Protein AF-A0A7V5Q0U4-F1 (afdb_monomer)

Secondary structure (DSSP, 8-state):
--HHHHHHHHHHHHHHHHHHHHHHHHHHHHHHHHHHHHHHHHHHHHHHHHHHHHHHH-TT-HHHHHHHHHHHHHS--TTSSS-TTSHHHHHHHHHHHHHHHHHHHHHHHHHHHHHGGGG---------------------

Foldseek 3Di:
DDPVVVVVVVVVVVVVVVVVVVVVVVVVLVVQLVVVLVVLLVVLVVLLVVLVVCCVVDLPVLVVLVVSLVVLVVVDDPPPSDHHPDPSSVVSVVSSVVSNVSSVVSNVVSVVVVVVVVPDDDDPPPDDDDDDDDDDDDDD

Mean predicted aligned error: 14.07 Å

Structure (mmCIF, N/CA/C/O backbone):
data_AF-A0A7V5Q0U4-F1
#
_entry.id   AF-A0A7V5Q0U4-F1
#
loop_
_atom_site.group_PDB
_atom_site.id
_atom_site.type_symbol
_atom_site.label_atom_id
_atom_site.label_alt_id
_atom_site.label_comp_id
_atom_site.label_asym_id
_atom_site.label_entity_id
_atom_site.label_seq_id
_atom_site.pdbx_PDB_ins_code
_atom_site.Cartn_x
_atom_site.Cartn_y
_atom_site.Cartn_z
_atom_site.occupancy
_atom_site.B_iso_or_equiv
_atom_site.auth_seq_id
_atom_site.auth_comp_id
_atom_site.auth_asym_id
_atom_site.auth_atom_id
_atom_site.pdbx_PDB_model_num
ATOM 1 N N . MET A 1 1 ? -28.228 -13.662 49.436 1.00 61.38 1 MET A N 1
ATOM 2 C CA . MET A 1 1 ? -27.400 -12.868 48.498 1.00 61.38 1 MET A CA 1
ATOM 3 C C . MET A 1 1 ? -28.319 -11.891 47.770 1.00 61.38 1 MET A C 1
ATOM 5 O O . MET A 1 1 ? -29.312 -12.331 47.204 1.00 61.38 1 MET A O 1
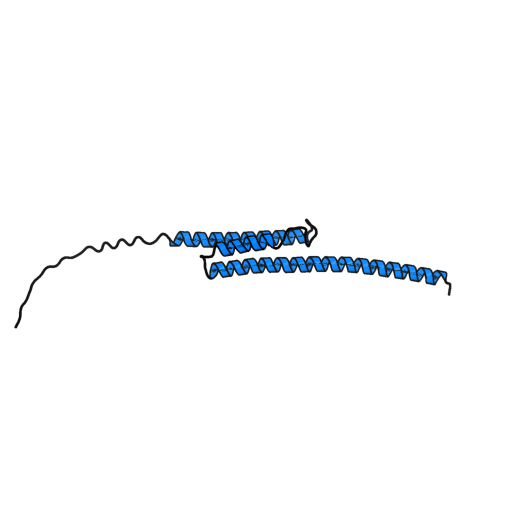ATOM 9 N N . ASN A 1 2 ? -28.111 -10.574 47.892 1.00 82.06 2 ASN A N 1
ATOM 10 C CA . ASN A 1 2 ? -29.136 -9.594 47.496 1.00 82.06 2 ASN A CA 1
ATOM 11 C C . ASN A 1 2 ? -29.224 -9.454 45.969 1.00 82.06 2 ASN A C 1
ATOM 13 O O . ASN A 1 2 ? -28.240 -9.111 45.317 1.00 82.06 2 ASN A O 1
ATOM 17 N N . ARG A 1 3 ? -30.431 -9.625 45.409 1.00 89.19 3 ARG A N 1
ATOM 18 C CA . ARG A 1 3 ? -30.762 -9.471 43.973 1.00 89.19 3 ARG A CA 1
ATOM 19 C C . ARG A 1 3 ? -30.207 -8.184 43.341 1.00 89.19 3 ARG A C 1
ATOM 21 O O . ARG A 1 3 ? -29.855 -8.179 42.169 1.00 89.19 3 ARG A O 1
ATOM 28 N N . LYS A 1 4 ? -30.077 -7.114 44.130 1.00 88.56 4 LYS A N 1
ATOM 29 C CA . LYS A 1 4 ? -29.493 -5.829 43.713 1.00 88.56 4 LYS A CA 1
ATOM 30 C C . LYS A 1 4 ? -28.022 -5.951 43.289 1.00 88.56 4 LYS A C 1
ATOM 32 O O . LYS A 1 4 ? -27.641 -5.352 42.291 1.00 88.56 4 LYS A O 1
ATOM 37 N N . TYR A 1 5 ? -27.222 -6.761 43.987 1.00 92.12 5 TYR A N 1
ATOM 38 C CA . TYR A 1 5 ? -25.820 -6.974 43.619 1.00 92.12 5 TYR A CA 1
ATOM 39 C C . TYR A 1 5 ? -25.700 -7.782 42.327 1.00 92.12 5 TYR A C 1
ATOM 41 O O . TYR A 1 5 ? -24.886 -7.443 41.481 1.00 92.12 5 TYR A O 1
ATOM 49 N N . HIS A 1 6 ? -26.561 -8.783 42.116 1.00 90.75 6 HIS A N 1
ATOM 50 C CA . HIS A 1 6 ? -26.581 -9.551 40.865 1.00 90.75 6 HIS A CA 1
ATOM 51 C C . HIS A 1 6 ? -26.870 -8.676 39.643 1.00 90.75 6 HIS A C 1
ATOM 53 O O . HIS A 1 6 ? -26.177 -8.785 38.636 1.00 90.75 6 HIS A O 1
ATOM 59 N N . VAL A 1 7 ? -27.848 -7.771 39.745 1.00 93.75 7 VAL A N 1
ATOM 60 C CA . VAL A 1 7 ? -28.143 -6.816 38.666 1.00 93.75 7 VAL A CA 1
ATOM 61 C C . VAL A 1 7 ? -26.950 -5.888 38.423 1.00 93.75 7 VAL A C 1
ATOM 63 O O . VAL A 1 7 ? -26.561 -5.694 37.276 1.00 93.75 7 VAL A O 1
ATOM 66 N N . ALA A 1 8 ? -26.322 -5.371 39.484 1.00 94.38 8 ALA A N 1
ATOM 67 C CA . ALA A 1 8 ? -25.137 -4.525 39.354 1.00 94.38 8 ALA A CA 1
ATOM 68 C C . ALA A 1 8 ? -23.967 -5.253 38.662 1.00 94.38 8 ALA A C 1
ATOM 70 O O . ALA A 1 8 ? -23.349 -4.689 37.761 1.00 94.38 8 ALA A O 1
ATOM 71 N N . TYR A 1 9 ? -23.703 -6.518 39.013 1.00 96.00 9 TYR A N 1
ATOM 72 C CA . TYR A 1 9 ? -22.662 -7.318 38.362 1.00 96.00 9 TYR A CA 1
ATOM 73 C C . TYR A 1 9 ? -22.934 -7.533 36.872 1.00 96.00 9 TYR A C 1
ATOM 75 O O . TYR A 1 9 ? -22.023 -7.371 36.067 1.00 96.00 9 TYR A O 1
ATOM 83 N N . LEU A 1 10 ? -24.175 -7.843 36.486 1.00 96.56 10 LEU A N 1
ATOM 84 C CA . LEU A 1 10 ? -24.526 -8.036 35.075 1.00 96.56 10 LEU A CA 1
ATOM 85 C C . LEU A 1 10 ? -24.330 -6.759 34.250 1.00 96.56 10 LEU A C 1
ATOM 87 O O . LEU A 1 10 ? -23.833 -6.830 33.129 1.00 96.56 10 LEU A O 1
ATOM 91 N N . VAL A 1 11 ? -24.660 -5.593 34.813 1.00 96.75 11 VAL A N 1
ATOM 92 C CA . VAL A 1 11 ? -24.425 -4.301 34.150 1.00 96.75 11 VAL A CA 1
ATOM 93 C C . VAL A 1 11 ? -22.930 -4.046 33.958 1.00 96.75 11 VAL A C 1
ATOM 95 O O . VAL A 1 11 ? -22.511 -3.686 32.861 1.00 96.75 11 VAL A O 1
ATOM 98 N N . ILE A 1 12 ? -22.115 -4.274 34.992 1.00 97.31 12 ILE A N 1
ATOM 99 C CA . ILE A 1 12 ? -20.657 -4.090 34.917 1.00 97.31 12 ILE A CA 1
ATOM 100 C C . ILE A 1 12 ? -20.039 -5.031 33.878 1.00 97.31 12 ILE A C 1
ATOM 102 O O . ILE A 1 12 ? -19.231 -4.593 33.061 1.00 97.31 12 ILE A O 1
ATOM 106 N N . ILE A 1 13 ? -20.446 -6.304 33.873 1.00 97.50 13 ILE A N 1
ATOM 107 C CA . ILE A 1 13 ? -19.992 -7.288 32.883 1.00 97.50 13 ILE A CA 1
ATOM 108 C C . ILE A 1 13 ? -20.390 -6.842 31.473 1.00 97.50 13 ILE A C 1
ATOM 110 O O . ILE A 1 13 ? -19.549 -6.845 30.580 1.00 97.50 13 ILE A O 1
ATOM 114 N N . GLY A 1 14 ? -21.632 -6.392 31.276 1.00 97.94 14 GLY A N 1
ATOM 115 C CA . GLY A 1 14 ? -22.094 -5.880 29.986 1.00 97.94 14 GLY A CA 1
ATOM 116 C C . GLY A 1 14 ? -21.268 -4.691 29.487 1.00 97.94 14 GLY A C 1
ATOM 117 O O . GLY A 1 14 ? -20.858 -4.672 28.326 1.00 97.94 14 GLY A O 1
ATOM 118 N N . LEU A 1 15 ? -20.957 -3.734 30.368 1.00 97.44 15 LEU A N 1
ATOM 119 C CA . LEU A 1 15 ? -20.109 -2.583 30.040 1.00 97.44 15 LEU A CA 1
ATOM 120 C C . LEU A 1 15 ? -18.679 -3.004 29.681 1.00 97.44 15 LEU A C 1
ATOM 122 O O . LEU A 1 15 ? -18.134 -2.522 28.687 1.00 97.44 15 LEU A O 1
ATOM 126 N N . LEU A 1 16 ? -18.088 -3.927 30.444 1.00 97.38 16 LEU A N 1
ATOM 127 C CA . LEU A 1 16 ? -16.760 -4.480 30.160 1.00 97.38 16 LEU A CA 1
ATOM 128 C C . LEU A 1 16 ? -16.723 -5.197 28.807 1.00 97.38 16 LEU A C 1
ATOM 130 O O . LEU A 1 16 ? -15.826 -4.943 28.005 1.00 97.38 16 LEU A O 1
ATOM 134 N N . CYS A 1 17 ? -17.715 -6.041 28.518 1.00 97.44 17 CYS A N 1
ATOM 135 C CA . CYS A 1 17 ? -17.830 -6.720 27.229 1.00 97.44 17 CYS A CA 1
ATOM 136 C C . CYS A 1 17 ? -17.981 -5.722 26.073 1.00 97.44 17 CYS A C 1
ATOM 138 O O . CYS A 1 17 ? -17.309 -5.868 25.053 1.00 97.44 17 CYS A O 1
ATOM 140 N N . GLY A 1 18 ? -18.809 -4.686 26.238 1.00 96.88 18 GLY A N 1
ATOM 141 C CA . GLY A 1 18 ? -18.976 -3.633 25.235 1.00 96.88 18 GLY A CA 1
ATOM 142 C C . GLY A 1 18 ? -17.679 -2.864 24.964 1.00 96.88 18 GLY A C 1
ATOM 143 O O . GLY A 1 18 ? -17.311 -2.657 23.808 1.00 96.88 18 GLY A O 1
ATOM 144 N N . MET A 1 19 ? -16.944 -2.498 26.018 1.00 96.75 19 MET A N 1
ATOM 145 C CA . MET A 1 19 ? -15.653 -1.815 25.899 1.00 96.75 19 MET A CA 1
ATOM 146 C C . MET A 1 19 ? -14.602 -2.686 25.194 1.00 96.75 19 MET A C 1
ATOM 148 O O . MET A 1 19 ? -13.893 -2.197 24.313 1.00 96.75 19 MET A O 1
ATOM 152 N N . LEU A 1 20 ? -14.531 -3.978 25.531 1.00 95.19 20 LEU A N 1
ATOM 153 C CA . LEU A 1 20 ? -13.629 -4.931 24.877 1.00 95.19 20 LEU A CA 1
ATOM 154 C C . LEU A 1 20 ? -13.968 -5.111 23.394 1.00 95.19 20 LEU A C 1
ATOM 156 O O . LEU A 1 20 ? -13.068 -5.059 22.556 1.00 95.19 20 LEU A O 1
ATOM 160 N N . ALA A 1 21 ? -15.252 -5.260 23.057 1.00 93.94 21 ALA A N 1
ATOM 161 C CA . ALA A 1 21 ? -15.704 -5.375 21.672 1.00 93.94 21 ALA A CA 1
ATOM 162 C C . ALA A 1 21 ? -15.349 -4.124 20.852 1.00 93.94 21 ALA A C 1
ATOM 164 O O . ALA A 1 21 ? -14.856 -4.233 19.729 1.00 93.94 21 ALA A O 1
ATOM 165 N N . TRP A 1 22 ? -15.522 -2.933 21.431 1.00 94.25 22 TRP A N 1
ATOM 166 C CA . TRP A 1 22 ? -15.122 -1.673 20.803 1.00 94.25 22 TRP A CA 1
ATOM 167 C C . TRP A 1 22 ? -13.611 -1.605 20.543 1.00 94.25 22 TRP A C 1
ATOM 169 O O . TRP A 1 22 ? -13.174 -1.223 19.453 1.00 94.25 22 TRP A O 1
ATOM 179 N N . GLN A 1 23 ? -12.802 -2.000 21.528 1.00 92.94 23 GLN A N 1
ATOM 180 C CA . GLN A 1 23 ? -11.346 -2.010 21.404 1.00 92.94 23 GLN A CA 1
ATOM 181 C C . GLN A 1 23 ? -10.876 -2.985 20.317 1.00 92.94 23 GLN A C 1
ATOM 183 O O . GLN A 1 23 ? -10.033 -2.624 19.493 1.00 92.94 23 GLN A O 1
ATOM 188 N N . TRP A 1 24 ? -11.464 -4.181 20.268 1.00 92.31 24 TRP A N 1
ATOM 189 C CA . TRP A 1 24 ? -11.199 -5.174 19.227 1.00 92.31 24 TRP A CA 1
ATOM 190 C C . TRP A 1 24 ? -11.599 -4.681 17.838 1.00 92.31 24 TRP A C 1
ATOM 192 O O . TRP A 1 24 ? -10.804 -4.785 16.907 1.00 92.31 24 TRP A O 1
ATOM 202 N N . GLY A 1 25 ? -12.785 -4.083 17.699 1.00 87.44 25 GLY A N 1
ATOM 203 C CA . GLY A 1 25 ? -13.252 -3.534 16.425 1.00 87.44 25 GLY A CA 1
ATOM 204 C C . GLY A 1 25 ? -12.305 -2.468 15.871 1.00 87.44 25 GLY A C 1
ATOM 205 O O . GLY A 1 25 ? -11.944 -2.505 14.695 1.00 87.44 25 GLY A O 1
ATOM 206 N N . ARG A 1 26 ? -11.815 -1.560 16.726 1.00 85.88 26 ARG A N 1
ATOM 207 C CA . ARG A 1 26 ? -10.802 -0.573 16.317 1.00 85.88 26 ARG A CA 1
ATOM 208 C C . ARG A 1 26 ? -9.487 -1.219 15.886 1.00 85.88 26 ARG A C 1
ATOM 210 O O . ARG A 1 26 ? -8.887 -0.749 14.922 1.00 85.88 26 ARG A O 1
ATOM 217 N N . GLY A 1 27 ? -9.049 -2.262 16.589 1.00 80.38 27 GLY A N 1
ATOM 218 C CA . GLY A 1 27 ? -7.855 -3.024 16.227 1.00 80.38 27 GLY A CA 1
ATOM 219 C C . GLY A 1 27 ? -7.995 -3.682 14.857 1.00 80.38 27 GLY A C 1
ATOM 220 O O . GLY A 1 27 ? -7.152 -3.471 13.992 1.00 80.38 27 GLY A O 1
ATOM 221 N N . ALA A 1 28 ? -9.105 -4.386 14.625 1.00 80.44 28 ALA A N 1
ATOM 222 C CA . ALA A 1 28 ? -9.376 -5.081 13.370 1.00 80.44 28 ALA A CA 1
ATOM 223 C C . ALA A 1 28 ? -9.404 -4.131 12.160 1.00 80.44 28 ALA A C 1
ATOM 225 O O . ALA A 1 28 ? -8.793 -4.423 11.134 1.00 80.44 28 ALA A O 1
ATOM 226 N N . VAL A 1 29 ? -10.049 -2.965 12.287 1.00 79.69 29 VAL A N 1
ATOM 227 C CA . VAL A 1 29 ? -10.070 -1.948 11.219 1.00 79.69 29 VAL A CA 1
ATOM 228 C C . VAL A 1 29 ? -8.663 -1.429 10.916 1.00 79.69 29 VAL A C 1
ATOM 230 O O . VAL A 1 29 ? -8.312 -1.236 9.753 1.00 79.69 29 VAL A O 1
ATOM 233 N N . LEU A 1 30 ? -7.835 -1.218 11.943 1.00 80.69 30 LEU A N 1
ATOM 234 C CA . LEU A 1 30 ? -6.461 -0.762 11.747 1.00 80.69 30 LEU A CA 1
ATOM 235 C C . LEU A 1 30 ? -5.601 -1.834 11.065 1.00 80.69 30 LEU A C 1
ATOM 237 O O . LEU A 1 30 ? -4.862 -1.507 10.139 1.00 80.69 30 LEU A O 1
ATOM 241 N N . SER A 1 31 ? -5.730 -3.095 11.481 1.00 79.88 31 SER A N 1
ATOM 242 C CA . SER A 1 31 ? -5.050 -4.230 10.850 1.00 79.88 31 SER A CA 1
ATOM 243 C C . SER A 1 31 ? -5.446 -4.387 9.385 1.00 79.88 31 SER A C 1
ATOM 245 O O . SER A 1 31 ? -4.582 -4.621 8.549 1.00 79.88 31 SER A O 1
ATOM 247 N N . LEU A 1 32 ? -6.726 -4.196 9.056 1.00 78.50 32 LEU A N 1
ATOM 248 C CA . LEU A 1 32 ? -7.204 -4.251 7.677 1.00 78.50 32 LEU A CA 1
ATOM 249 C C . LEU A 1 32 ? -6.602 -3.126 6.822 1.00 78.50 32 LEU A C 1
ATOM 251 O O . LEU A 1 32 ? -6.133 -3.374 5.716 1.00 78.50 32 LEU A O 1
ATOM 255 N N . HIS A 1 33 ? -6.575 -1.893 7.338 1.00 80.44 33 HIS A N 1
ATOM 256 C CA . HIS A 1 33 ? -5.936 -0.781 6.634 1.00 80.44 33 HIS A CA 1
ATOM 257 C C . HIS A 1 33 ? -4.438 -1.015 6.420 1.00 80.44 33 HIS A C 1
ATOM 259 O O . HIS A 1 33 ? -3.934 -0.665 5.355 1.00 80.44 33 HIS A O 1
ATOM 265 N N . LEU A 1 34 ? -3.749 -1.598 7.408 1.00 82.44 34 LEU A N 1
ATOM 266 C CA . LEU A 1 34 ? -2.330 -1.928 7.311 1.00 82.44 34 LEU A CA 1
ATOM 267 C C . LEU A 1 34 ? -2.080 -3.003 6.250 1.00 82.44 34 LEU A C 1
ATOM 269 O O . LEU A 1 34 ? -1.270 -2.774 5.364 1.00 82.44 34 LEU A O 1
ATOM 273 N N . ALA A 1 35 ? -2.846 -4.097 6.269 1.00 82.38 35 ALA A N 1
ATOM 274 C CA . ALA A 1 35 ? -2.758 -5.145 5.252 1.00 82.38 35 ALA A CA 1
ATOM 275 C C . ALA A 1 35 ? -2.998 -4.589 3.839 1.00 82.38 35 ALA A C 1
ATOM 277 O O . ALA A 1 35 ? -2.261 -4.902 2.914 1.00 82.38 35 ALA A O 1
ATOM 278 N N . PHE A 1 36 ? -3.976 -3.689 3.676 1.00 80.56 36 PHE A N 1
ATOM 279 C CA . PHE A 1 36 ? -4.181 -3.019 2.392 1.00 80.56 36 PHE A CA 1
ATOM 280 C C . PHE A 1 36 ? -3.032 -2.095 1.993 1.00 80.56 36 PHE A C 1
ATOM 282 O O . PHE A 1 36 ? -2.787 -1.948 0.800 1.00 80.56 36 PHE A O 1
ATOM 289 N N . ALA A 1 37 ? -2.377 -1.429 2.946 1.00 81.00 37 ALA A N 1
ATOM 290 C CA . ALA A 1 37 ? -1.218 -0.597 2.643 1.00 81.00 37 ALA A CA 1
ATOM 291 C C . ALA A 1 37 ? -0.044 -1.454 2.166 1.00 81.00 37 ALA A C 1
ATOM 293 O O . ALA A 1 37 ? 0.558 -1.113 1.153 1.00 81.00 37 ALA A O 1
ATOM 294 N N . ASP A 1 38 ? 0.224 -2.563 2.858 1.00 83.31 38 ASP A N 1
ATOM 295 C CA . ASP A 1 38 ? 1.309 -3.487 2.525 1.00 83.31 38 ASP A CA 1
ATOM 296 C C . ASP A 1 38 ? 1.094 -4.101 1.132 1.00 83.31 38 ASP A C 1
ATOM 298 O O . ASP A 1 38 ? 1.960 -3.958 0.268 1.00 83.31 38 ASP A O 1
ATOM 302 N N . ASP A 1 39 ? -0.101 -4.642 0.857 1.00 83.25 39 ASP A N 1
ATOM 303 C CA . ASP A 1 39 ? -0.468 -5.174 -0.468 1.00 83.25 39 ASP A CA 1
ATOM 304 C C . ASP A 1 39 ? -0.269 -4.137 -1.589 1.00 83.25 39 ASP A C 1
ATOM 306 O O . ASP A 1 39 ? 0.159 -4.464 -2.697 1.00 83.25 39 ASP A O 1
ATOM 310 N N . GLN A 1 40 ? -0.589 -2.867 -1.321 1.00 79.38 40 GLN A N 1
ATOM 311 C CA . GLN A 1 40 ? -0.435 -1.790 -2.303 1.00 79.38 40 GLN A CA 1
ATOM 312 C C . GLN A 1 40 ? 1.030 -1.436 -2.537 1.00 79.38 40 GLN A C 1
ATOM 314 O O . GLN A 1 40 ? 1.436 -1.220 -3.679 1.00 79.38 40 GLN A O 1
ATOM 319 N N . THR A 1 41 ? 1.833 -1.368 -1.475 1.00 82.06 41 THR A N 1
ATOM 320 C CA . THR A 1 41 ? 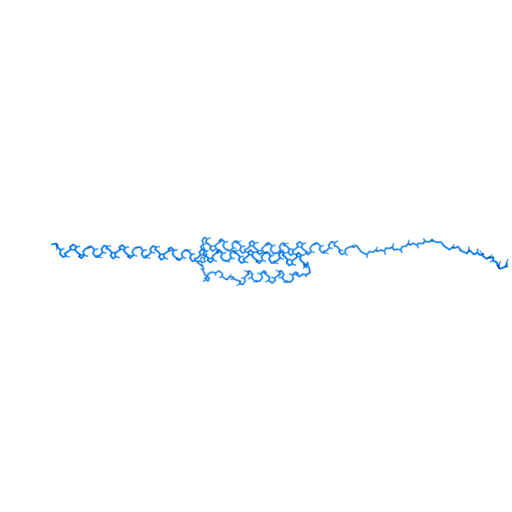3.266 -1.106 -1.616 1.00 82.06 41 THR A CA 1
ATOM 321 C C . THR A 1 41 ? 3.988 -2.243 -2.329 1.00 82.06 41 THR A C 1
ATOM 323 O O . THR A 1 41 ? 4.879 -1.966 -3.133 1.00 82.06 41 THR A O 1
ATOM 326 N N . ASP A 1 42 ? 3.553 -3.486 -2.118 1.00 87.25 42 ASP A N 1
ATOM 327 C CA . ASP A 1 42 ? 4.061 -4.654 -2.833 1.00 87.25 42 ASP A CA 1
ATOM 328 C C . ASP A 1 42 ? 3.750 -4.578 -4.327 1.00 87.25 42 ASP A C 1
ATOM 330 O O . ASP A 1 42 ? 4.625 -4.840 -5.151 1.00 87.25 42 ASP A O 1
ATOM 334 N N . GLU A 1 43 ? 2.536 -4.172 -4.704 1.00 84.19 43 GLU A N 1
ATOM 335 C CA . GLU A 1 43 ? 2.184 -4.034 -6.119 1.00 84.19 43 GLU A CA 1
ATOM 336 C C . GLU A 1 43 ? 2.999 -2.929 -6.806 1.00 84.19 43 GLU A C 1
ATOM 338 O O . GLU A 1 43 ? 3.477 -3.108 -7.927 1.00 84.19 43 GLU A O 1
ATOM 343 N N . PHE A 1 44 ? 3.249 -1.808 -6.121 1.00 84.50 44 PHE A N 1
A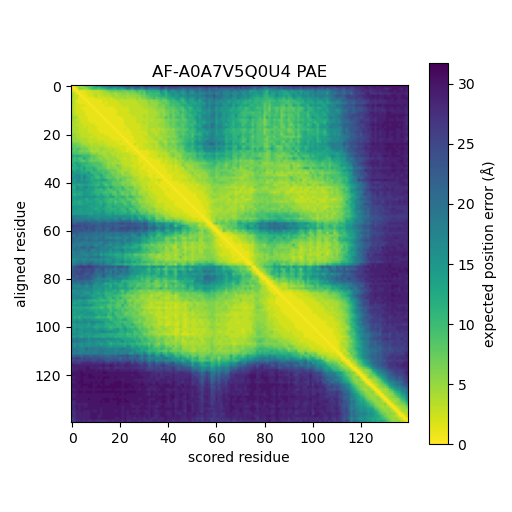TOM 344 C CA . PHE 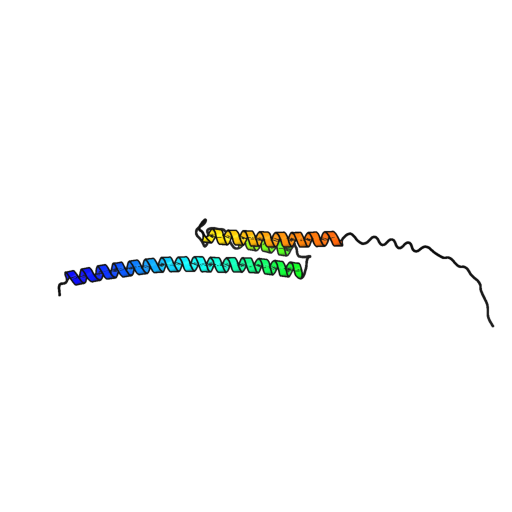A 1 44 ? 4.126 -0.761 -6.651 1.00 84.50 44 PHE A CA 1
ATOM 345 C C . PHE A 1 44 ? 5.569 -1.243 -6.828 1.00 84.50 44 PHE A C 1
ATOM 347 O O . PHE A 1 44 ? 6.199 -0.903 -7.830 1.00 84.50 44 PHE A O 1
ATOM 354 N N . ALA A 1 45 ? 6.088 -2.045 -5.895 1.00 85.94 45 ALA A N 1
ATOM 355 C CA . ALA A 1 45 ? 7.411 -2.649 -6.027 1.00 85.94 45 ALA A CA 1
ATOM 356 C C . ALA A 1 45 ? 7.470 -3.613 -7.222 1.00 85.94 45 ALA A C 1
ATOM 358 O O . ALA A 1 45 ? 8.385 -3.521 -8.037 1.00 85.94 45 ALA A O 1
ATOM 359 N N . ARG A 1 46 ? 6.447 -4.460 -7.400 1.00 87.25 46 ARG A N 1
ATOM 360 C CA . ARG A 1 46 ? 6.343 -5.363 -8.560 1.00 87.25 46 ARG A CA 1
ATOM 361 C C . ARG A 1 46 ? 6.278 -4.608 -9.881 1.00 87.25 46 ARG A C 1
ATOM 363 O O . ARG A 1 46 ? 6.917 -5.032 -10.838 1.00 87.25 46 ARG A O 1
ATOM 370 N N . ALA A 1 47 ? 5.541 -3.500 -9.944 1.00 82.69 47 ALA A N 1
ATOM 371 C CA . ALA A 1 47 ? 5.466 -2.673 -11.146 1.00 82.69 47 ALA A CA 1
ATOM 372 C C . ALA A 1 47 ? 6.836 -2.074 -11.508 1.00 82.69 47 ALA A C 1
ATOM 374 O O . ALA A 1 47 ? 7.218 -2.060 -12.679 1.00 82.69 47 ALA A O 1
ATOM 375 N N . VAL A 1 48 ? 7.604 -1.628 -10.506 1.00 85.69 48 VAL A N 1
ATOM 376 C CA . VAL A 1 48 ? 8.985 -1.162 -10.704 1.00 85.69 48 VAL A CA 1
ATOM 377 C C . VAL A 1 48 ? 9.877 -2.303 -11.198 1.00 85.69 48 VAL A C 1
ATOM 379 O O . VAL A 1 48 ? 10.540 -2.134 -12.218 1.00 85.69 48 VAL A O 1
ATOM 382 N N . ASP A 1 49 ? 9.856 -3.469 -10.550 1.00 86.75 49 ASP A N 1
ATOM 383 C CA . ASP A 1 49 ? 10.661 -4.632 -10.955 1.00 86.75 49 ASP A CA 1
ATOM 384 C C . ASP A 1 49 ? 10.311 -5.119 -12.369 1.00 86.75 49 ASP A C 1
ATOM 386 O O . ASP A 1 49 ? 11.196 -5.440 -13.169 1.00 86.75 49 ASP A O 1
ATOM 390 N N . ALA A 1 50 ? 9.021 -5.136 -12.713 1.00 84.38 50 ALA A N 1
ATOM 391 C CA . ALA A 1 50 ? 8.551 -5.484 -14.046 1.00 84.38 50 ALA A CA 1
ATOM 392 C C . ALA A 1 50 ? 9.062 -4.486 -15.092 1.00 84.38 50 ALA A C 1
ATOM 394 O O . ALA A 1 50 ? 9.558 -4.906 -16.140 1.00 84.38 50 ALA A O 1
ATOM 395 N N . ALA A 1 51 ? 9.011 -3.183 -14.798 1.00 80.62 51 ALA A N 1
ATOM 396 C CA . ALA A 1 51 ? 9.558 -2.151 -15.671 1.00 80.62 51 ALA A CA 1
ATOM 397 C C . ALA A 1 51 ? 11.082 -2.294 -15.843 1.00 80.62 51 ALA A C 1
ATOM 399 O O . ALA A 1 51 ? 11.562 -2.268 -16.978 1.00 80.62 51 ALA A O 1
ATOM 400 N N . VAL A 1 52 ? 11.833 -2.520 -14.755 1.00 83.00 52 VAL A N 1
ATOM 401 C CA . VAL A 1 52 ? 13.291 -2.765 -14.784 1.00 83.00 52 VAL A CA 1
ATOM 402 C C . VAL A 1 52 ? 13.615 -3.933 -15.708 1.00 83.00 52 VAL A C 1
ATOM 404 O O . VAL A 1 52 ? 14.451 -3.810 -16.608 1.00 83.00 52 VAL A O 1
ATOM 407 N N . LYS A 1 53 ? 12.943 -5.070 -15.505 1.00 83.00 53 LYS A N 1
ATOM 408 C CA . LYS A 1 53 ? 13.175 -6.287 -16.285 1.00 83.00 53 LYS A CA 1
ATOM 409 C C . LYS A 1 53 ? 12.880 -6.060 -17.764 1.00 83.00 53 LYS A C 1
ATOM 411 O O . LYS A 1 53 ? 13.681 -6.421 -18.619 1.00 83.00 53 LYS A O 1
ATOM 416 N N . LEU A 1 54 ? 11.772 -5.391 -18.063 1.00 81.62 54 LEU A N 1
ATOM 417 C CA . LEU A 1 54 ? 11.334 -5.143 -19.429 1.00 81.62 54 LEU A CA 1
ATOM 418 C C . LEU A 1 54 ? 12.277 -4.193 -20.189 1.00 81.62 54 LEU A C 1
ATOM 420 O O . LEU A 1 54 ? 12.586 -4.435 -21.356 1.00 81.62 54 LEU A O 1
ATOM 424 N N . LEU A 1 55 ? 12.787 -3.158 -19.518 1.00 76.19 55 LEU A N 1
ATOM 425 C CA . LEU A 1 55 ? 13.798 -2.247 -20.065 1.00 76.19 55 LEU A CA 1
ATOM 426 C C . LEU A 1 55 ? 15.166 -2.923 -20.245 1.00 76.19 55 LEU A C 1
ATOM 428 O O . LEU A 1 55 ? 15.876 -2.598 -21.196 1.00 76.19 55 LEU A O 1
ATOM 432 N N . SER A 1 56 ? 15.512 -3.869 -19.369 1.00 77.19 56 SER A N 1
ATOM 433 C CA . SER A 1 56 ? 16.752 -4.651 -19.453 1.00 77.19 56 SER A CA 1
ATOM 434 C C . SER A 1 56 ? 16.721 -5.652 -20.614 1.00 77.19 56 SER A C 1
ATOM 436 O O . SER A 1 56 ? 17.678 -5.728 -21.383 1.00 77.19 56 SER A O 1
ATOM 438 N N . ASP A 1 57 ? 15.608 -6.373 -20.776 1.00 78.88 57 ASP A N 1
ATOM 439 C CA . ASP A 1 57 ? 15.432 -7.395 -21.816 1.00 78.88 57 ASP A CA 1
ATOM 440 C C . ASP A 1 57 ? 15.230 -6.774 -23.208 1.00 78.88 57 ASP A C 1
ATOM 442 O O . ASP A 1 57 ? 15.623 -7.342 -24.228 1.00 78.88 57 ASP A O 1
ATOM 446 N N . SER A 1 58 ? 14.582 -5.609 -23.288 1.00 72.56 58 SER A N 1
ATOM 447 C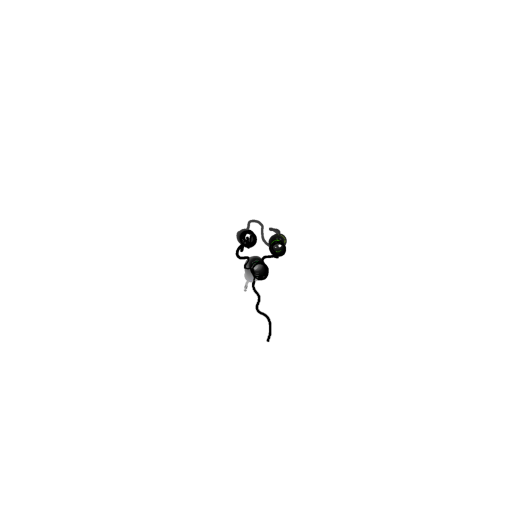 CA . SER A 1 58 ? 14.306 -4.927 -24.553 1.00 72.56 58 SER A CA 1
ATOM 448 C C . SER A 1 58 ? 14.150 -3.414 -24.360 1.00 72.56 58 SER A C 1
ATOM 450 O O . SER A 1 58 ? 13.028 -2.922 -24.203 1.00 72.56 58 SER A O 1
ATOM 452 N N . PRO A 1 59 ? 15.240 -2.633 -24.521 1.00 66.75 59 PRO A N 1
ATOM 453 C CA . PRO A 1 59 ? 15.221 -1.165 -24.430 1.00 66.75 59 PRO A CA 1
ATOM 454 C C . PRO A 1 59 ? 14.269 -0.483 -25.436 1.00 66.75 59 PRO A C 1
ATOM 456 O O . PRO A 1 59 ? 14.021 0.717 -25.359 1.00 66.75 59 PRO A O 1
ATOM 459 N N . SER A 1 60 ? 13.737 -1.242 -26.406 1.00 65.88 60 SER A N 1
ATOM 460 C CA . SER A 1 60 ? 12.700 -0.830 -27.363 1.00 65.88 60 SER A CA 1
ATOM 461 C C . SER A 1 60 ? 11.351 -0.533 -26.762 1.00 65.88 60 SER A C 1
ATOM 463 O O . SER A 1 60 ? 10.621 0.285 -27.318 1.00 65.88 60 SER A O 1
ATOM 465 N N . ASN A 1 61 ? 11.010 -1.201 -25.668 1.00 68.31 61 ASN A N 1
ATOM 466 C CA . ASN A 1 61 ? 9.639 -1.258 -25.192 1.00 68.31 61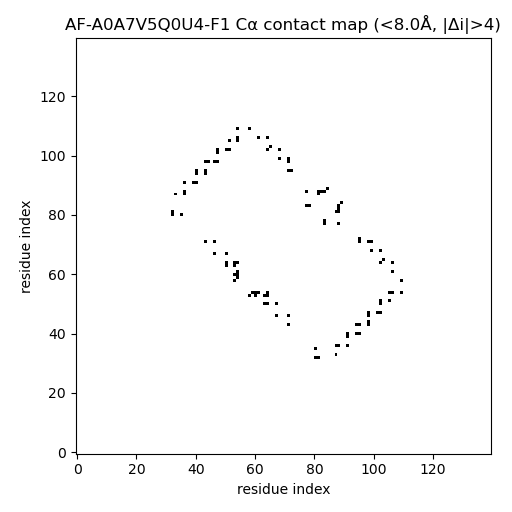 ASN A CA 1
ATOM 467 C C . ASN A 1 61 ? 9.340 -0.136 -24.193 1.00 68.31 61 ASN A C 1
ATOM 469 O O . ASN A 1 61 ? 8.757 -0.361 -23.138 1.00 68.31 61 ASN A O 1
ATOM 473 N N . LEU A 1 62 ? 9.711 1.094 -24.558 1.00 71.88 62 LEU A N 1
ATOM 474 C CA . LEU A 1 62 ? 9.426 2.308 -23.784 1.00 71.88 62 LEU A CA 1
ATOM 475 C C . LEU A 1 62 ? 7.922 2.462 -23.520 1.00 71.88 62 LEU A C 1
ATOM 477 O O . LEU A 1 62 ? 7.519 2.800 -22.415 1.00 71.88 62 LEU A O 1
ATOM 481 N N . ARG A 1 63 ? 7.096 2.105 -24.509 1.00 74.88 63 ARG A N 1
ATOM 482 C CA . ARG A 1 63 ? 5.633 2.163 -24.423 1.00 74.88 63 ARG A CA 1
ATOM 483 C C . ARG A 1 63 ? 5.061 1.225 -23.354 1.00 74.88 63 ARG A C 1
ATOM 485 O O . ARG A 1 63 ? 4.171 1.606 -22.615 1.00 74.88 63 ARG A O 1
ATOM 492 N N . ALA A 1 64 ? 5.634 0.032 -23.208 1.00 72.81 64 ALA A N 1
ATOM 493 C CA . ALA A 1 64 ? 5.214 -0.905 -22.168 1.00 72.81 64 ALA A CA 1
ATOM 494 C C . ALA A 1 64 ? 5.664 -0.461 -20.764 1.00 72.81 64 ALA A C 1
ATOM 496 O O . ALA A 1 64 ? 5.019 -0.806 -19.781 1.00 72.81 64 ALA A O 1
ATOM 497 N N . ALA A 1 65 ? 6.745 0.320 -20.646 1.00 72.38 65 ALA A N 1
ATOM 498 C CA . ALA A 1 65 ? 7.118 0.957 -19.382 1.00 72.38 65 ALA A CA 1
ATOM 499 C C . ALA A 1 65 ? 6.178 2.126 -19.018 1.00 72.38 65 ALA A C 1
ATOM 501 O O . ALA A 1 65 ? 5.906 2.345 -17.840 1.00 72.38 65 ALA A O 1
ATOM 502 N N . GLU A 1 66 ? 5.642 2.842 -20.010 1.00 76.75 66 GLU A N 1
ATOM 503 C CA . GLU A 1 66 ? 4.598 3.858 -19.811 1.00 76.75 66 GLU A CA 1
ATOM 504 C C . GLU A 1 66 ? 3.268 3.235 -19.351 1.00 76.75 66 GLU A C 1
ATOM 506 O O . GLU A 1 66 ? 2.647 3.765 -18.429 1.00 76.75 66 GLU A O 1
ATOM 511 N N . ASP A 1 67 ? 2.888 2.069 -19.886 1.00 81.88 67 ASP A N 1
ATOM 512 C CA . ASP A 1 67 ? 1.690 1.329 -19.452 1.00 81.88 67 ASP A CA 1
ATOM 513 C C . ASP A 1 67 ? 1.747 0.967 -17.950 1.00 81.88 67 ASP A C 1
ATOM 515 O O . ASP A 1 67 ? 0.733 0.995 -17.250 1.00 81.88 67 ASP A O 1
ATOM 519 N N . TRP A 1 68 ? 2.942 0.701 -17.403 1.00 79.06 68 TRP A N 1
ATOM 520 C CA . TRP A 1 68 ? 3.122 0.471 -15.962 1.00 79.06 68 TRP A CA 1
ATOM 521 C C . TRP A 1 68 ? 2.901 1.728 -15.117 1.00 79.06 68 TRP A C 1
ATOM 523 O O . TRP A 1 68 ? 2.454 1.624 -13.973 1.00 79.06 68 TRP A O 1
ATOM 533 N N . ILE A 1 69 ? 3.167 2.921 -15.656 1.00 80.25 69 ILE A N 1
ATOM 534 C CA . ILE A 1 69 ? 2.856 4.180 -14.966 1.00 80.25 69 ILE A CA 1
ATOM 535 C C . ILE A 1 69 ? 1.340 4.348 -14.872 1.00 80.25 69 ILE A C 1
ATOM 537 O O . ILE A 1 69 ? 0.830 4.652 -13.793 1.00 80.25 69 ILE A O 1
ATOM 541 N N . GLU A 1 70 ? 0.620 4.106 -15.968 1.00 82.44 70 GLU A N 1
ATOM 542 C CA . GLU A 1 70 ? -0.845 4.143 -15.979 1.00 82.44 70 GLU A CA 1
ATOM 543 C C . GLU A 1 70 ? -1.437 3.077 -15.045 1.00 82.44 70 GLU A C 1
ATOM 545 O O . GLU A 1 70 ? -2.395 3.341 -14.313 1.00 82.44 70 GLU A O 1
ATOM 550 N N . HIS A 1 71 ? -0.820 1.895 -14.981 1.00 79.44 71 HIS A N 1
ATOM 551 C CA . HIS A 1 71 ? -1.197 0.849 -14.036 1.00 79.44 71 HIS A CA 1
ATOM 552 C C . HIS A 1 71 ? -1.051 1.313 -12.580 1.00 79.44 71 HIS A C 1
ATOM 554 O O . HIS A 1 71 ? -2.013 1.266 -11.818 1.00 79.44 71 HIS A O 1
ATOM 560 N N . VAL A 1 72 ? 0.110 1.853 -12.197 1.00 79.06 72 VAL A N 1
ATOM 561 C CA . VAL A 1 72 ? 0.350 2.399 -10.848 1.00 79.06 72 VAL A CA 1
ATOM 562 C C . VAL A 1 72 ? -0.607 3.552 -10.521 1.00 79.06 72 VAL A C 1
ATOM 564 O O . VAL A 1 72 ? -0.996 3.732 -9.365 1.00 79.06 72 VAL A O 1
ATOM 567 N N . GLU A 1 73 ? -1.009 4.345 -11.517 1.00 78.38 73 GLU A N 1
ATOM 568 C CA . GLU A 1 73 ? -1.943 5.448 -11.308 1.00 78.38 73 GLU A CA 1
ATOM 569 C C . GLU A 1 73 ? -3.398 5.016 -11.148 1.00 78.38 73 GLU A C 1
ATOM 571 O O . GLU A 1 73 ? -4.121 5.602 -10.334 1.00 78.38 73 GLU A O 1
ATOM 576 N N . SER A 1 74 ? -3.816 4.006 -11.906 1.00 77.44 74 SER A N 1
ATOM 577 C CA . SER A 1 74 ? -5.184 3.488 -11.912 1.00 77.44 74 SER A CA 1
ATOM 578 C C . SER A 1 74 ? -5.453 2.498 -10.781 1.00 77.44 74 SER A C 1
ATOM 580 O O . SER A 1 74 ? -6.582 2.435 -10.291 1.00 77.44 74 SER A O 1
ATOM 582 N N . TYR A 1 75 ? -4.425 1.789 -10.301 1.00 69.88 75 TYR A N 1
ATOM 583 C CA . TYR A 1 75 ? -4.549 0.795 -9.232 1.00 69.88 75 TYR A CA 1
ATOM 584 C C . TYR A 1 75 ? -5.066 1.393 -7.911 1.00 69.88 75 TYR A C 1
ATOM 586 O O . TYR A 1 75 ? -5.623 0.672 -7.079 1.00 69.88 75 TYR A O 1
ATOM 594 N N . TYR A 1 76 ? -4.947 2.716 -7.715 1.00 65.50 76 TYR A N 1
ATOM 595 C CA . TYR A 1 76 ? -5.499 3.369 -6.530 1.00 65.50 76 TYR A CA 1
ATOM 596 C C . TYR A 1 76 ? -5.964 4.826 -6.734 1.00 65.50 76 TYR A C 1
ATOM 598 O O . TYR A 1 76 ? -5.148 5.756 -6.776 1.00 65.50 76 TYR A O 1
ATOM 606 N N . PRO A 1 77 ? -7.284 5.086 -6.738 1.00 61.47 77 PRO A N 1
ATOM 607 C CA . PRO A 1 77 ? -7.817 6.395 -6.392 1.00 61.47 77 PRO A CA 1
ATOM 608 C C . PRO A 1 77 ? -7.879 6.540 -4.861 1.00 61.47 77 PRO A C 1
ATOM 610 O O . PRO A 1 77 ? -8.585 5.789 -4.173 1.00 61.47 77 PRO A O 1
ATOM 613 N N . SER A 1 78 ? -7.138 7.519 -4.326 1.00 55.91 78 SER A N 1
ATOM 614 C CA . SER A 1 78 ? -7.157 7.878 -2.900 1.00 55.91 78 SER A CA 1
ATOM 615 C C . SER A 1 78 ? -8.587 8.035 -2.363 1.00 55.91 78 SER A C 1
ATOM 617 O O . SER A 1 78 ? -9.449 8.645 -2.998 1.00 55.91 78 SER A O 1
ATOM 619 N N . GLY A 1 79 ? -8.845 7.488 -1.171 1.00 55.28 79 GLY A N 1
ATOM 620 C CA . GLY A 1 79 ? -10.150 7.565 -0.502 1.00 55.28 79 GLY A CA 1
ATOM 621 C C . GLY A 1 79 ? -11.092 6.368 -0.687 1.00 55.28 79 GLY A C 1
ATOM 622 O O . GLY A 1 79 ? -12.195 6.407 -0.151 1.00 55.28 79 GLY A O 1
ATOM 623 N N . THR A 1 80 ? -10.684 5.304 -1.390 1.00 61.75 80 THR A N 1
ATOM 624 C CA . THR A 1 80 ? -11.516 4.093 -1.576 1.00 61.75 80 THR A CA 1
ATOM 625 C C . THR A 1 80 ? -11.298 3.009 -0.517 1.00 61.75 80 THR A C 1
ATOM 627 O O . THR A 1 80 ? -12.261 2.351 -0.128 1.00 61.75 80 THR A O 1
ATOM 630 N N . LYS A 1 81 ? -10.066 2.821 -0.016 1.00 63.50 81 LYS A N 1
ATOM 631 C CA . LYS A 1 81 ? -9.742 1.791 1.002 1.00 63.50 81 LYS A CA 1
ATOM 632 C C . LYS A 1 81 ? -9.103 2.326 2.283 1.00 63.50 81 LYS A C 1
ATOM 634 O O . LYS A 1 81 ? -8.919 1.574 3.235 1.00 63.50 81 LYS A O 1
ATOM 639 N N . GLN A 1 82 ? -8.761 3.611 2.316 1.00 67.62 82 GLN A N 1
ATOM 640 C CA . GLN A 1 82 ? -8.187 4.285 3.477 1.00 67.62 82 GLN A CA 1
ATOM 641 C C . GLN A 1 82 ? -8.778 5.687 3.616 1.00 67.62 82 GLN A C 1
ATOM 643 O O . GLN A 1 82 ? -9.207 6.304 2.640 1.00 67.62 82 GLN A O 1
ATOM 648 N N . VAL A 1 83 ? -8.773 6.208 4.844 1.00 72.75 83 VAL A N 1
ATOM 649 C CA . VAL A 1 83 ? -9.183 7.589 5.112 1.00 72.75 83 VAL A CA 1
ATOM 650 C C . VAL A 1 83 ? -8.182 8.534 4.448 1.00 72.75 83 VAL A C 1
ATOM 652 O O . VAL A 1 83 ? -7.005 8.567 4.829 1.00 72.75 83 VAL A O 1
ATOM 655 N N . LYS A 1 84 ? -8.668 9.312 3.477 1.00 74.31 84 LYS A N 1
ATOM 656 C CA . LYS A 1 84 ? -7.884 10.318 2.754 1.00 74.31 84 LYS A CA 1
ATOM 657 C C . LYS A 1 84 ? -7.199 11.274 3.735 1.00 74.31 84 LYS A C 1
ATOM 659 O O . LYS A 1 84 ? -7.836 11.804 4.645 1.00 74.31 84 LYS A O 1
ATOM 664 N N . GLY A 1 85 ? -5.900 11.492 3.561 1.00 74.25 85 GLY A N 1
ATOM 665 C CA . GLY A 1 85 ? -5.083 12.352 4.419 1.00 74.25 85 GLY A CA 1
ATOM 666 C C . GLY A 1 85 ? -4.627 11.714 5.738 1.00 74.25 85 GLY A C 1
ATOM 667 O O . GLY A 1 85 ? -3.926 12.368 6.519 1.00 74.25 85 GLY A O 1
ATOM 668 N N . SER A 1 86 ? -4.970 10.447 6.001 1.00 79.38 86 SER A N 1
ATOM 669 C CA . SER A 1 86 ? -4.411 9.707 7.135 1.00 79.38 86 SER A CA 1
ATOM 670 C C . SER A 1 86 ? -2.893 9.524 6.995 1.00 79.38 86 SER A C 1
ATOM 672 O O . SER A 1 86 ? -2.306 9.689 5.925 1.00 79.38 86 SER A O 1
ATOM 674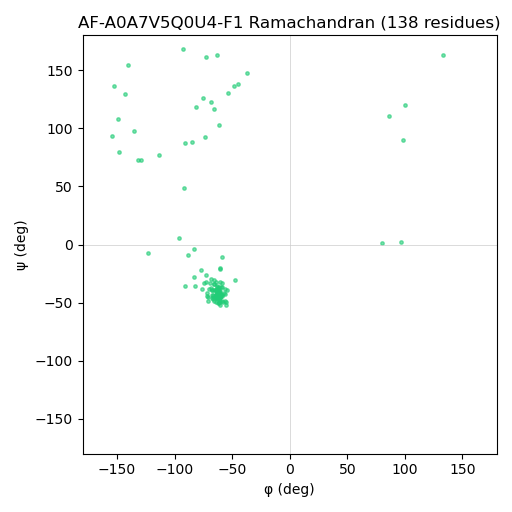 N N . ARG A 1 87 ? -2.206 9.190 8.099 1.00 79.38 87 ARG A N 1
ATOM 675 C CA . ARG A 1 87 ? -0.759 8.911 8.044 1.00 79.38 87 ARG A CA 1
ATOM 676 C C . ARG A 1 87 ? -0.435 7.766 7.083 1.00 79.38 87 ARG A C 1
ATOM 678 O O . ARG A 1 87 ? 0.594 7.850 6.427 1.00 79.38 87 ARG A O 1
ATOM 685 N N . LEU A 1 88 ? -1.297 6.754 7.018 1.00 78.75 88 LEU A N 1
ATOM 686 C CA . LEU A 1 88 ? -1.112 5.586 6.166 1.00 78.75 88 LEU A CA 1
ATOM 687 C C . LEU A 1 88 ? -1.326 5.933 4.688 1.00 78.75 88 LEU A C 1
ATOM 689 O O . LEU A 1 88 ? -0.458 5.643 3.874 1.00 78.75 88 LEU A O 1
ATOM 693 N N . ASP A 1 89 ? -2.378 6.696 4.389 1.00 79.06 89 ASP A N 1
ATOM 694 C CA . ASP A 1 89 ? -2.656 7.224 3.047 1.00 79.06 89 ASP A CA 1
ATOM 695 C C . ASP A 1 89 ? -1.471 8.051 2.519 1.00 79.06 89 ASP A C 1
ATOM 697 O O . ASP A 1 89 ? -1.004 7.855 1.402 1.00 79.06 89 ASP A O 1
ATOM 701 N N . ARG A 1 90 ? -0.868 8.895 3.371 1.00 81.69 90 ARG A N 1
ATOM 702 C CA . ARG A 1 90 ? 0.345 9.651 3.009 1.00 81.69 90 ARG A CA 1
ATOM 703 C C . ARG A 1 90 ? 1.568 8.776 2.731 1.00 81.69 90 ARG A C 1
ATOM 705 O O . ARG A 1 90 ? 2.420 9.190 1.947 1.00 81.69 90 ARG A O 1
ATOM 712 N N . VAL A 1 91 ? 1.703 7.629 3.399 1.00 83.75 91 VAL A N 1
ATOM 713 C CA . VAL A 1 91 ? 2.805 6.687 3.139 1.00 83.75 91 VAL A CA 1
ATOM 714 C C . VAL A 1 91 ? 2.589 6.017 1.789 1.00 83.75 91 VAL A C 1
ATOM 716 O O . VAL A 1 91 ? 3.496 6.053 0.965 1.00 83.75 91 VAL A O 1
ATOM 719 N N . VAL A 1 92 ? 1.384 5.505 1.533 1.00 82.50 92 VAL A N 1
ATOM 720 C CA . VAL A 1 92 ? 1.019 4.879 0.256 1.00 82.50 92 VAL A CA 1
ATOM 721 C C . VAL A 1 92 ? 1.214 5.852 -0.908 1.00 82.50 92 VAL A C 1
ATOM 723 O O . VAL A 1 92 ? 1.905 5.523 -1.869 1.00 82.50 92 VAL A O 1
ATOM 726 N N . GLU A 1 93 ? 0.692 7.077 -0.808 1.00 83.06 93 GLU A N 1
ATOM 727 C CA . GLU A 1 93 ?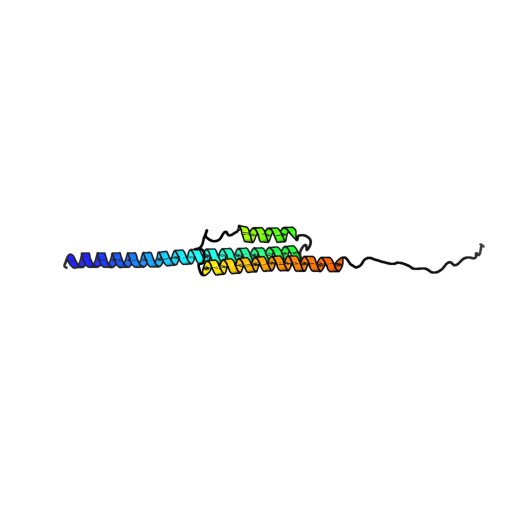 0.836 8.093 -1.861 1.00 83.06 93 GLU A CA 1
ATOM 728 C C . GLU A 1 93 ? 2.299 8.499 -2.087 1.00 83.06 93 GLU A C 1
ATOM 730 O O . GLU A 1 93 ? 2.731 8.712 -3.222 1.00 83.06 93 GLU A O 1
ATOM 735 N N . ARG A 1 94 ? 3.112 8.552 -1.022 1.00 85.38 94 ARG A N 1
ATOM 736 C CA . ARG A 1 94 ? 4.558 8.762 -1.163 1.00 85.38 94 ARG A CA 1
ATOM 737 C C . ARG A 1 94 ? 5.206 7.602 -1.919 1.00 85.38 94 ARG A C 1
ATOM 739 O O . ARG A 1 94 ? 6.007 7.862 -2.813 1.00 85.38 94 ARG A O 1
ATOM 746 N N . THR A 1 95 ? 4.879 6.358 -1.582 1.00 84.88 95 THR A N 1
ATOM 747 C CA . THR A 1 95 ? 5.435 5.176 -2.255 1.00 84.88 95 THR A CA 1
ATOM 748 C C . THR A 1 95 ? 5.020 5.128 -3.722 1.00 84.88 95 THR A C 1
ATOM 750 O O . THR A 1 95 ? 5.876 4.947 -4.583 1.00 84.88 95 THR A O 1
ATOM 753 N N . ARG A 1 96 ? 3.751 5.415 -4.033 1.00 85.00 96 ARG A N 1
ATOM 754 C CA . ARG A 1 96 ? 3.253 5.568 -5.407 1.00 85.00 96 ARG A CA 1
ATOM 755 C C . ARG A 1 96 ? 4.053 6.615 -6.183 1.00 85.00 96 ARG A C 1
ATOM 757 O O . ARG A 1 96 ? 4.512 6.357 -7.294 1.00 85.00 96 ARG A O 1
ATOM 764 N N . ALA A 1 97 ? 4.247 7.799 -5.598 1.00 86.19 97 ALA A N 1
ATOM 765 C CA . ALA A 1 97 ? 5.003 8.874 -6.235 1.00 86.19 97 ALA A CA 1
ATOM 766 C C . ALA A 1 97 ? 6.474 8.493 -6.472 1.00 86.19 97 ALA A C 1
ATOM 768 O O . ALA A 1 97 ? 7.043 8.864 -7.501 1.00 86.19 97 ALA A O 1
ATOM 769 N N . LEU A 1 98 ? 7.089 7.749 -5.546 1.00 87.81 98 LEU A N 1
ATOM 770 C CA . LEU A 1 98 ? 8.448 7.227 -5.702 1.00 87.81 98 LEU A CA 1
ATOM 771 C C . LEU A 1 98 ? 8.529 6.182 -6.819 1.00 87.81 98 LEU A C 1
ATOM 773 O O . LEU A 1 98 ? 9.403 6.303 -7.674 1.00 87.81 98 LEU A O 1
ATOM 777 N N . ALA A 1 99 ? 7.604 5.221 -6.859 1.00 86.38 99 ALA A N 1
ATOM 778 C CA . ALA A 1 99 ? 7.539 4.203 -7.906 1.00 86.38 99 ALA A CA 1
ATOM 779 C C . ALA A 1 99 ? 7.391 4.841 -9.294 1.00 86.38 99 ALA A C 1
ATOM 781 O O . ALA A 1 99 ? 8.192 4.575 -10.189 1.00 86.38 99 ALA A O 1
ATOM 782 N N . LYS A 1 100 ? 6.454 5.789 -9.443 1.00 87.12 100 LYS A N 1
ATOM 783 C CA . LYS A 1 100 ? 6.280 6.553 -10.686 1.00 87.12 100 LYS A CA 1
ATOM 784 C C . LYS A 1 100 ? 7.565 7.270 -11.102 1.00 87.12 100 LYS A C 1
ATOM 786 O O . LYS A 1 100 ? 7.967 7.180 -12.258 1.00 87.12 100 LYS A O 1
ATOM 791 N N . ARG A 1 101 ? 8.214 7.988 -10.178 1.00 87.56 101 ARG A N 1
ATOM 792 C CA . ARG A 1 101 ? 9.485 8.676 -10.468 1.00 87.56 101 ARG A CA 1
ATOM 793 C C . ARG A 1 101 ? 10.562 7.696 -10.917 1.00 87.56 101 ARG A C 1
ATOM 795 O O . ARG A 1 101 ? 11.264 7.991 -11.873 1.00 87.56 101 ARG A O 1
ATOM 802 N N . CYS A 1 102 ? 10.664 6.545 -10.261 1.00 86.56 102 CYS A N 1
ATOM 803 C CA . CYS A 1 102 ? 11.640 5.519 -10.600 1.00 86.56 102 CYS A CA 1
ATOM 804 C C . CYS A 1 102 ? 11.439 5.009 -12.036 1.00 86.56 102 CYS A C 1
ATOM 806 O O . CYS A 1 102 ? 12.384 5.023 -12.819 1.00 86.56 102 CYS A O 1
ATOM 808 N N . ILE A 1 103 ? 10.202 4.663 -12.415 1.00 83.12 103 ILE A N 1
ATOM 809 C CA . ILE A 1 103 ? 9.870 4.209 -13.778 1.00 83.12 103 ILE A CA 1
ATOM 810 C C . ILE A 1 103 ? 10.191 5.295 -14.816 1.00 83.12 103 ILE A C 1
ATOM 812 O O . ILE A 1 103 ? 10.843 5.008 -15.817 1.00 83.12 103 ILE A O 1
ATOM 816 N N . VAL A 1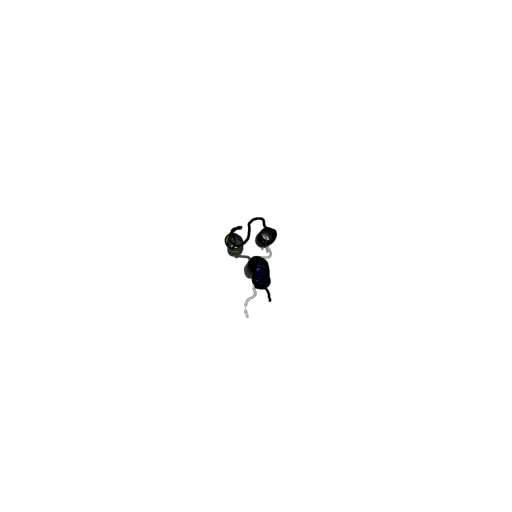 104 ? 9.815 6.554 -14.561 1.00 86.12 104 VAL A N 1
ATOM 817 C CA . VAL A 1 104 ? 10.103 7.678 -15.475 1.00 86.12 104 VAL A CA 1
ATOM 818 C C . VAL A 1 104 ? 11.605 7.886 -15.680 1.00 86.12 104 VAL A C 1
ATOM 820 O O . VAL A 1 104 ? 12.044 8.070 -16.815 1.00 86.12 104 VAL A O 1
ATOM 823 N N . GLU A 1 105 ? 12.402 7.856 -14.612 1.00 86.94 105 GLU A N 1
ATOM 824 C CA . GLU A 1 105 ? 13.857 8.026 -14.716 1.00 86.94 105 GLU A CA 1
ATOM 825 C C . GLU A 1 105 ? 14.510 6.869 -15.484 1.00 86.94 105 GLU A C 1
ATOM 827 O O . GLU A 1 105 ? 15.358 7.102 -16.342 1.00 86.94 105 GLU A O 1
ATOM 832 N N . MET A 1 106 ? 14.056 5.628 -15.280 1.00 82.44 106 MET A N 1
ATOM 833 C CA . MET A 1 106 ? 14.554 4.484 -16.051 1.00 82.44 106 MET A CA 1
ATOM 834 C C . MET A 1 106 ? 14.239 4.596 -17.548 1.00 82.44 106 MET A C 1
ATOM 836 O O . MET A 1 106 ? 15.098 4.321 -18.390 1.00 82.44 106 MET A O 1
ATOM 840 N N . VAL A 1 107 ? 13.024 5.037 -17.889 1.00 81.75 107 VAL A N 1
ATOM 841 C CA . VAL A 1 107 ? 12.617 5.303 -19.276 1.00 81.75 107 VAL A CA 1
ATOM 842 C C . VAL A 1 107 ? 13.510 6.380 -19.898 1.00 81.75 107 VAL A C 1
ATOM 844 O O . VAL A 1 107 ? 14.008 6.187 -21.009 1.00 81.75 107 VAL A O 1
ATOM 847 N N . ARG A 1 108 ? 13.786 7.473 -19.172 1.00 83.06 108 ARG A N 1
ATOM 848 C CA . ARG A 1 108 ? 14.684 8.551 -19.626 1.00 83.06 108 ARG A CA 1
ATOM 849 C C . ARG A 1 108 ? 16.111 8.066 -19.870 1.00 83.06 108 ARG A C 1
ATOM 851 O O . ARG A 1 108 ? 16.632 8.282 -20.961 1.00 83.06 108 ARG A O 1
ATOM 858 N N . CYS A 1 109 ? 16.718 7.359 -18.915 1.00 82.06 109 CYS A N 1
ATOM 859 C CA . CYS A 1 109 ? 18.074 6.820 -19.076 1.00 82.06 109 CYS A CA 1
ATOM 860 C C . CYS A 1 109 ? 18.180 5.850 -20.265 1.00 82.06 109 CYS A C 1
ATOM 862 O O . CYS A 1 109 ? 19.186 5.826 -20.973 1.00 82.06 109 CYS A O 1
ATOM 864 N N . SER A 1 110 ? 17.139 5.054 -20.518 1.00 77.44 110 SER A N 1
ATOM 865 C CA . SER A 1 110 ? 17.104 4.142 -21.667 1.00 77.44 110 SER A CA 1
ATOM 866 C C . SER A 1 110 ? 17.013 4.886 -23.010 1.00 77.44 110 SER A C 1
ATOM 868 O O . SER A 1 110 ? 17.661 4.493 -23.984 1.00 77.44 110 SER A O 1
ATOM 870 N N . GLN A 1 111 ? 16.265 5.995 -23.065 1.00 77.81 111 GLN A N 1
ATOM 871 C CA . GLN A 1 111 ? 16.201 6.868 -24.244 1.00 77.81 111 GLN A CA 1
ATOM 872 C C . GLN A 1 111 ? 17.537 7.568 -24.525 1.00 77.81 111 GLN A C 1
ATOM 874 O O . GLN A 1 111 ? 17.978 7.590 -25.674 1.00 77.81 111 GLN A O 1
ATOM 879 N N . GLU A 1 112 ? 18.202 8.087 -23.492 1.00 78.12 112 GLU A N 1
ATOM 880 C CA . GLU A 1 112 ? 19.510 8.745 -23.612 1.00 78.12 112 GLU A CA 1
ATOM 881 C C . GLU A 1 112 ? 20.581 7.785 -24.155 1.00 78.12 112 GLU A C 1
ATOM 883 O O . GLU A 1 112 ? 21.238 8.082 -25.154 1.00 78.12 112 GLU A O 1
ATOM 888 N N . ASN A 1 113 ? 20.656 6.566 -23.608 1.00 70.50 113 ASN A N 1
ATOM 889 C CA . ASN A 1 113 ? 21.575 5.520 -24.074 1.00 70.50 113 ASN A CA 1
ATOM 890 C C . ASN A 1 113 ? 21.356 5.094 -25.540 1.00 70.50 113 ASN A C 1
ATOM 892 O O . ASN A 1 113 ? 22.255 4.521 -26.163 1.00 70.50 113 ASN A O 1
ATOM 896 N N . ARG A 1 114 ? 20.166 5.335 -26.104 1.00 62.47 114 ARG A N 1
ATOM 897 C CA . ARG A 1 114 ? 19.879 5.104 -27.527 1.00 62.47 114 ARG A CA 1
ATOM 898 C C . ARG A 1 114 ? 20.333 6.244 -28.426 1.00 62.47 114 ARG A C 1
ATOM 900 O O . ARG A 1 114 ? 20.770 5.966 -29.540 1.00 62.47 114 ARG A O 1
ATOM 907 N N . GLY A 1 115 ? 20.237 7.487 -27.958 1.00 61.25 115 GLY A N 1
ATOM 908 C CA . GLY A 1 115 ? 20.695 8.660 -28.705 1.00 61.25 115 GLY A CA 1
ATOM 909 C C . GLY A 1 115 ? 22.197 8.613 -28.992 1.00 61.25 115 GLY A C 1
ATOM 910 O O . GLY A 1 115 ? 22.621 8.943 -30.096 1.00 61.25 115 GLY A O 1
ATOM 911 N N . ASP A 1 116 ? 22.981 8.098 -28.045 1.00 57.44 116 ASP A N 1
ATOM 912 C CA . ASP A 1 116 ? 24.447 8.097 -28.125 1.00 57.44 116 ASP A CA 1
ATOM 913 C C . ASP A 1 116 ? 25.020 7.018 -29.075 1.00 57.44 116 ASP A C 1
ATOM 915 O O . ASP A 1 116 ? 26.111 7.157 -29.625 1.00 57.44 116 ASP A O 1
ATOM 919 N N . ARG A 1 117 ? 24.261 5.948 -29.366 1.00 53.50 117 ARG A N 1
ATOM 920 C CA . ARG A 1 117 ? 24.688 4.882 -30.305 1.00 53.50 117 ARG A CA 1
ATOM 921 C C . ARG A 1 117 ? 24.334 5.146 -31.772 1.00 53.50 117 ARG A C 1
ATOM 923 O O . ARG A 1 117 ? 24.796 4.411 -32.640 1.00 53.50 117 ARG A O 1
ATOM 930 N N . GLY A 1 118 ? 23.533 6.171 -32.070 1.00 49.50 118 GLY A N 1
ATOM 931 C CA . GLY A 1 118 ? 23.119 6.518 -33.437 1.00 49.50 118 GLY A CA 1
ATOM 932 C C . GLY A 1 118 ? 24.127 7.361 -34.232 1.00 49.50 118 GLY A C 1
ATOM 933 O O . GLY A 1 118 ? 23.882 7.649 -35.399 1.00 49.50 118 GLY A O 1
ATOM 934 N N . GLY A 1 119 ? 25.244 7.773 -33.621 1.00 46.72 119 GLY A N 1
ATOM 935 C CA . GLY A 1 119 ? 26.177 8.758 -34.185 1.00 46.72 119 GLY A CA 1
ATOM 936 C C . GLY A 1 119 ? 27.406 8.218 -34.928 1.00 46.72 119 GLY A C 1
ATOM 937 O O . GLY A 1 119 ? 28.255 9.020 -35.307 1.00 46.72 119 GLY A O 1
ATOM 938 N N . SER A 1 120 ? 27.551 6.904 -35.145 1.00 51.47 120 SER A N 1
ATOM 939 C CA . SER A 1 120 ? 28.778 6.340 -35.736 1.00 51.47 120 SER A CA 1
ATOM 940 C C . SER A 1 120 ? 28.504 5.366 -36.887 1.00 51.47 120 SER A C 1
ATOM 942 O O . SER A 1 120 ? 28.671 4.157 -36.768 1.00 51.47 120 SER A O 1
ATOM 944 N N . SER A 1 121 ? 28.085 5.897 -38.038 1.00 51.28 121 SER A N 1
ATOM 945 C CA . SER A 1 121 ? 28.307 5.230 -39.328 1.00 51.28 121 SER A CA 1
ATOM 946 C C . SER A 1 121 ? 28.470 6.260 -40.452 1.00 51.28 121 SER A C 1
ATOM 948 O O . SER A 1 121 ? 27.557 6.536 -41.224 1.00 51.28 121 SER A O 1
ATOM 950 N N . SER A 1 122 ? 29.664 6.836 -40.557 1.00 48.88 122 SER A N 1
ATOM 951 C CA . SER A 1 122 ? 30.142 7.422 -41.811 1.00 48.88 122 SER A CA 1
ATOM 952 C C . SER A 1 122 ? 31.526 6.853 -42.086 1.00 48.88 122 SER A C 1
ATOM 954 O O . SER A 1 122 ? 32.541 7.529 -41.922 1.00 48.88 122 SER A O 1
ATOM 956 N N . GLY A 1 123 ? 31.551 5.577 -42.477 1.00 49.16 123 GLY A N 1
ATOM 957 C CA . GLY A 1 123 ? 32.713 4.962 -43.101 1.00 49.16 123 GLY A CA 1
ATOM 958 C C . GLY A 1 123 ? 33.018 5.685 -44.409 1.00 49.16 123 GLY A C 1
ATOM 959 O O . GLY A 1 123 ? 32.327 5.501 -45.407 1.00 49.16 123 GLY A O 1
ATOM 960 N N . LYS A 1 124 ? 34.038 6.544 -44.389 1.00 48.34 124 LYS A N 1
ATOM 961 C CA . LYS A 1 124 ? 34.763 6.946 -45.593 1.00 48.34 124 LYS A CA 1
ATOM 962 C C . LYS A 1 124 ? 35.832 5.888 -45.844 1.00 48.34 124 LYS A C 1
ATOM 964 O O . LYS A 1 124 ? 36.962 6.033 -45.390 1.00 48.34 124 LYS A O 1
ATOM 969 N N . ASP A 1 125 ? 35.462 4.846 -46.578 1.00 54.22 125 ASP A N 1
ATOM 970 C CA . ASP A 1 125 ? 36.434 4.054 -47.326 1.00 54.22 125 ASP A CA 1
ATOM 971 C C . ASP A 1 125 ? 36.873 4.887 -48.534 1.00 54.22 125 ASP A C 1
ATOM 973 O O . ASP A 1 125 ? 36.244 4.898 -49.590 1.00 54.22 125 ASP A O 1
ATOM 977 N N . THR A 1 126 ? 37.954 5.642 -48.357 1.00 52.66 126 THR A N 1
ATOM 978 C CA . THR A 1 126 ? 38.758 6.170 -49.463 1.00 52.66 126 THR A CA 1
ATOM 979 C C . THR A 1 126 ? 40.122 5.500 -49.411 1.00 52.66 126 THR A C 1
ATOM 981 O O . THR A 1 126 ? 41.092 6.081 -48.931 1.00 52.66 126 THR A O 1
ATOM 984 N N . GLY A 1 127 ? 40.165 4.250 -49.873 1.00 46.94 127 GLY A N 1
ATOM 985 C CA . GLY A 1 127 ? 41.389 3.557 -50.260 1.00 46.94 127 GLY A CA 1
ATOM 986 C C . GLY A 1 127 ? 41.653 3.788 -51.745 1.00 46.94 127 GLY A C 1
ATOM 987 O O . GLY A 1 127 ? 41.192 3.031 -52.593 1.00 46.94 127 GLY A O 1
ATOM 988 N N . THR A 1 128 ? 42.345 4.882 -52.045 1.00 53.38 128 THR A N 1
ATOM 989 C CA . THR A 1 128 ? 43.085 5.098 -53.298 1.00 53.38 128 THR A CA 1
ATOM 990 C C . THR A 1 128 ? 44.344 4.213 -53.283 1.00 53.38 128 THR A C 1
ATOM 992 O O . THR A 1 128 ? 44.778 3.868 -52.188 1.00 53.38 128 THR A O 1
ATOM 995 N N . GLU A 1 129 ? 44.956 3.955 -54.459 1.00 48.38 129 GLU A N 1
ATOM 996 C CA . GLU A 1 129 ? 46.325 3.399 -54.681 1.00 48.38 129 GLU A CA 1
ATOM 997 C C . GLU A 1 129 ? 46.319 1.870 -55.008 1.00 48.38 129 GLU A C 1
ATOM 999 O O . GLU A 1 129 ? 45.797 1.083 -54.235 1.00 48.38 129 GLU A O 1
ATOM 1004 N N . VAL A 1 130 ? 46.794 1.295 -56.134 1.00 54.47 130 VAL A N 1
ATOM 1005 C CA . VAL A 1 130 ? 47.667 1.677 -57.270 1.00 54.47 130 VAL A CA 1
ATOM 1006 C C . VAL A 1 130 ? 47.287 0.857 -58.515 1.00 54.47 130 VAL A C 1
ATOM 1008 O O . VAL A 1 130 ? 47.177 -0.366 -58.456 1.00 54.47 130 VAL A O 1
ATOM 1011 N N . THR A 1 131 ? 47.221 1.518 -59.667 1.00 52.50 131 THR A N 1
ATOM 1012 C CA . THR A 1 131 ? 47.325 0.922 -61.007 1.00 52.50 131 THR A CA 1
ATOM 1013 C C . THR A 1 131 ? 48.742 0.396 -61.258 1.00 52.50 131 THR A C 1
ATOM 1015 O O . THR A 1 131 ? 49.689 1.181 -61.241 1.00 52.50 131 THR A O 1
ATOM 1018 N N . ARG A 1 132 ? 48.916 -0.894 -61.574 1.00 53.22 132 ARG A N 1
ATOM 1019 C CA . ARG A 1 132 ? 50.141 -1.376 -62.235 1.00 53.22 132 ARG A CA 1
ATOM 1020 C C . ARG A 1 132 ? 49.806 -2.335 -63.380 1.00 53.22 132 ARG A C 1
ATOM 1022 O O . ARG A 1 132 ? 49.553 -3.517 -63.169 1.00 53.22 132 ARG A O 1
ATOM 1029 N N . GLU A 1 133 ? 49.802 -1.774 -64.591 1.00 47.69 133 GLU A N 1
ATOM 1030 C CA . GLU A 1 133 ? 50.201 -2.447 -65.839 1.00 47.69 133 GLU A CA 1
ATOM 1031 C C . GLU A 1 133 ? 51.507 -3.224 -65.572 1.00 47.69 133 GLU A C 1
ATOM 1033 O O . GLU A 1 133 ? 52.371 -2.737 -64.848 1.00 47.69 133 GLU A O 1
ATOM 1038 N N . GLY A 1 134 ? 51.744 -4.450 -66.025 1.00 48.34 134 GLY A N 1
ATOM 1039 C CA . GLY A 1 134 ? 51.579 -5.018 -67.356 1.00 48.34 134 GLY A CA 1
ATOM 1040 C C . GLY A 1 134 ? 52.872 -5.801 -67.668 1.00 48.34 134 GLY A C 1
ATOM 1041 O O . GLY A 1 134 ? 53.893 -5.572 -67.023 1.00 48.34 134 GLY A O 1
ATOM 1042 N N . ALA A 1 135 ? 52.814 -6.686 -68.667 1.00 47.91 135 ALA A N 1
ATOM 1043 C CA . ALA A 1 135 ? 53.837 -7.643 -69.133 1.00 47.91 135 ALA A CA 1
ATOM 1044 C C . ALA A 1 135 ? 53.822 -8.986 -68.369 1.00 47.91 135 ALA A C 1
ATOM 1046 O O . ALA A 1 135 ? 54.125 -9.049 -67.188 1.00 47.91 135 ALA A O 1
ATOM 1047 N N . GLY A 1 136 ? 53.430 -10.123 -68.946 1.00 50.38 136 GLY A N 1
ATOM 1048 C CA . GLY A 1 136 ? 53.540 -10.540 -70.341 1.00 50.38 136 GLY A CA 1
ATOM 1049 C C . GLY A 1 136 ? 54.762 -11.442 -70.488 1.00 50.38 136 GLY A C 1
ATOM 1050 O O . GLY A 1 136 ? 55.846 -10.951 -70.773 1.00 50.38 136 GLY A O 1
ATOM 1051 N N . GLN A 1 137 ? 54.582 -12.752 -70.319 1.00 50.19 137 GLN A N 1
ATOM 1052 C CA . GLN A 1 137 ? 55.516 -13.743 -70.850 1.00 50.19 137 GLN A CA 1
ATOM 1053 C C . GLN A 1 137 ? 54.748 -14.986 -71.333 1.00 50.19 137 GLN A C 1
ATOM 1055 O O . GLN A 1 137 ? 53.883 -15.478 -70.603 1.00 50.19 137 GLN A O 1
ATOM 1060 N N . PRO A 1 138 ? 54.999 -15.454 -72.570 1.00 60.72 138 PRO A N 1
ATOM 1061 C CA . PRO A 1 138 ? 54.308 -16.583 -73.171 1.00 60.72 138 PRO A CA 1
ATOM 1062 C C . PRO A 1 138 ? 55.035 -17.919 -72.936 1.00 60.72 138 PRO A C 1
ATOM 1064 O O . PRO A 1 138 ? 56.189 -17.957 -72.518 1.00 60.72 138 PRO A O 1
ATOM 1067 N N . LYS A 1 139 ? 54.286 -18.979 -73.262 1.00 52.34 139 LYS A N 1
ATOM 1068 C CA . LYS A 1 139 ? 54.642 -20.394 -73.506 1.00 52.34 139 LYS A CA 1
ATOM 1069 C C . LYS A 1 139 ? 55.995 -20.529 -74.243 1.00 52.34 139 LYS A C 1
ATOM 1071 O O . LYS A 1 139 ? 56.313 -19.649 -75.036 1.00 52.34 139 LYS A O 1
ATOM 1076 N N . GLU A 1 140 ? 56.827 -21.549 -74.043 1.00 56.88 140 GLU A N 1
ATOM 1077 C CA . GLU A 1 140 ? 56.613 -23.008 -73.948 1.00 56.88 140 GLU A CA 1
ATOM 1078 C C . GLU A 1 140 ? 57.563 -23.680 -72.944 1.00 56.88 140 GLU A C 1
ATOM 1080 O O . GLU A 1 140 ? 58.672 -23.142 -72.722 1.00 56.88 140 GLU A O 1
#

pLDDT: mean 76.23, std 14.46, range [46.72, 97.94]

Radius of gyration: 35.67 Å; Cα contacts (8 Å, |Δi|>4): 58; chains: 1; bounding box: 87×35×122 Å

Solvent-accessible surface area (backbone atoms only — not comparable to full-atom values): 8413 Å² total; per-residue (Å²): 132,64,70,67,56,57,55,52,50,53,51,52,50,52,51,52,51,52,53,50,52,52,54,48,52,55,49,53,56,50,52,51,45,48,52,54,47,52,58,48,54,50,51,44,51,50,46,42,53,51,38,52,50,47,47,71,78,36,69,81,49,54,67,63,43,50,51,44,46,54,46,65,56,66,77,56,67,89,55,77,81,48,63,70,84,36,77,65,44,52,49,50,54,48,50,51,53,49,39,47,51,51,48,52,51,52,51,49,55,48,51,53,64,51,61,70,69,72,78,80,82,81,85,78,86,79,83,77,90,81,92,73,87,81,86,89,82,81,89,131

Sequence (140 aa):
MNRKYHVAYLVIIGLLCGMLAWQWGRGAVLSLHLAFADDQTDEFARAVDAAVKLLSDSPSNLRAAEDWIEHVESYYPSGTKQVKGSRLDRVVERTRALAKRCIVEMVRCSQENRGDRGGSSSGKDTGTEVTREGAGQPKE

Nearest PDB structures (foldseek):
  8hvj-assembly1_B-2  TM=2.844E-01  e=6.906E+00  Escherichia coli K-12